Protein AF-A0A3S4INT2-F1 (afdb_monomer_lite)

pLDDT: mean 78.31, std 18.32, range [38.12, 96.5]

Secondary structure (DSSP, 8-state):
--SS--EEEEEEEEEEEESSTTSTTTTT--SPPEEEEEE-----TTSEEEEEETTEEEEEEEEETTEEEEEE-S-SSTTTB-HHHHT-TTTT--BTTTEEEEEEEEEETTEEEEEEEEEE--

InterPro domains:
  IPR010768 Putative glutamine amidotransferase [PF07090] (1-89)
  IPR029062 Class I glutamine amidotransferase-like [G3DSA:3.40.50.880] (1-101)
  IPR029062 Class I glutamine amidotransferase-like [SSF52317] (1-93)

Structure (mmCIF, N/CA/C/O backbone):
data_AF-A0A3S4INT2-F1
#
_entry.id   AF-A0A3S4INT2-F1
#
loop_
_atom_site.group_PDB
_atom_site.id
_atom_site.type_symbol
_atom_site.label_atom_id
_atom_site.label_alt_id
_atom_site.label_comp_id
_atom_site.label_asym_id
_atom_site.label_entity_id
_atom_site.label_seq_id
_atom_site.pdbx_PDB_ins_code
_atom_site.Cartn_x
_atom_site.Cartn_y
_atom_site.Cartn_z
_atom_site.occupancy
_atom_site.B_iso_or_equiv
_atom_site.auth_seq_id
_atom_site.auth_comp_id
_atom_site.auth_asym_id
_atom_site.auth_atom_id
_atom_site.pdbx_PDB_model_num
ATOM 1 N N . MET A 1 1 ? -3.412 -14.028 13.016 1.00 55.16 1 MET A N 1
ATOM 2 C CA . MET A 1 1 ? -2.104 -14.000 12.327 1.00 55.16 1 MET A CA 1
ATOM 3 C C . MET A 1 1 ? -2.095 -15.198 11.400 1.00 55.16 1 MET A C 1
ATOM 5 O O . MET A 1 1 ? -2.716 -16.185 11.774 1.00 55.16 1 MET A O 1
ATOM 9 N N . LEU A 1 2 ? -1.511 -15.094 10.206 1.00 71.56 2 LEU A N 1
ATOM 10 C CA . LEU A 1 2 ? -1.383 -16.258 9.327 1.00 71.56 2 LEU A CA 1
ATOM 11 C C . LEU A 1 2 ? -0.437 -17.277 9.972 1.00 71.56 2 LEU A C 1
ATOM 13 O O . LEU A 1 2 ? 0.511 -16.888 10.657 1.00 71.56 2 LEU A O 1
ATOM 17 N N . ASP A 1 3 ? -0.713 -18.561 9.772 1.00 81.06 3 ASP A N 1
ATOM 18 C CA . ASP A 1 3 ? 0.177 -19.622 10.231 1.00 81.06 3 ASP A CA 1
ATOM 19 C C . ASP A 1 3 ? 1.370 -19.729 9.268 1.00 81.06 3 ASP A C 1
ATOM 21 O O . ASP A 1 3 ? 1.193 -20.029 8.088 1.00 81.06 3 ASP A O 1
ATOM 25 N N . GLY A 1 4 ? 2.590 -19.506 9.769 1.00 81.81 4 GLY A N 1
ATOM 26 C CA . GLY A 1 4 ? 3.832 -19.709 9.013 1.00 81.81 4 GLY A CA 1
ATOM 27 C C . GLY A 1 4 ? 4.569 -18.430 8.601 1.00 81.81 4 GLY A C 1
ATOM 28 O O . GLY A 1 4 ? 4.466 -17.394 9.252 1.00 81.81 4 GLY A O 1
ATOM 29 N N . ASP A 1 5 ? 5.394 -18.554 7.558 1.00 88.12 5 ASP A N 1
ATOM 30 C CA . ASP A 1 5 ? 6.156 -17.451 6.961 1.00 88.12 5 ASP A CA 1
ATOM 31 C C . ASP A 1 5 ? 5.242 -16.651 6.027 1.00 88.12 5 ASP A C 1
ATOM 33 O O . ASP A 1 5 ? 4.750 -17.178 5.033 1.00 88.12 5 ASP A O 1
ATOM 37 N N . ASP A 1 6 ? 5.003 -15.389 6.365 1.00 88.94 6 ASP A N 1
ATOM 38 C CA . ASP A 1 6 ? 4.077 -14.500 5.665 1.00 88.94 6 ASP A CA 1
ATOM 39 C C . ASP A 1 6 ? 4.729 -13.754 4.489 1.00 88.94 6 ASP A C 1
ATOM 41 O O . ASP A 1 6 ? 4.095 -12.916 3.853 1.00 88.94 6 ASP A O 1
ATOM 45 N N . ARG A 1 7 ? 6.003 -14.016 4.184 1.00 92.56 7 ARG A N 1
ATOM 46 C CA . ARG A 1 7 ? 6.716 -13.333 3.100 1.00 92.56 7 ARG A CA 1
ATOM 47 C C . ARG A 1 7 ? 6.287 -13.858 1.736 1.00 92.56 7 ARG A C 1
ATOM 49 O O . ARG A 1 7 ? 6.444 -15.038 1.427 1.00 92.56 7 ARG A O 1
ATOM 56 N N . VAL A 1 8 ? 5.861 -12.943 0.874 1.00 92.88 8 VAL A N 1
ATOM 57 C CA . VAL A 1 8 ? 5.565 -13.208 -0.533 1.00 92.88 8 VAL A CA 1
ATOM 58 C C . VAL A 1 8 ? 6.636 -12.534 -1.382 1.00 92.88 8 VAL A C 1
ATOM 60 O O . VAL A 1 8 ? 6.665 -11.313 -1.501 1.00 92.88 8 VAL A O 1
ATOM 63 N N . GLU A 1 9 ? 7.530 -13.330 -1.968 1.00 94.25 9 GLU A N 1
ATOM 64 C CA . GLU A 1 9 ? 8.558 -12.861 -2.907 1.00 94.25 9 GLU A CA 1
ATOM 65 C C . GLU A 1 9 ? 8.000 -12.880 -4.337 1.00 94.25 9 GLU A C 1
ATOM 67 O O . GLU A 1 9 ? 7.462 -13.890 -4.794 1.00 94.25 9 GLU A O 1
ATOM 72 N N . LYS A 1 10 ? 8.134 -11.759 -5.047 1.00 95.50 10 LYS A N 1
ATOM 73 C CA . LYS A 1 10 ? 7.630 -11.543 -6.411 1.00 95.50 10 LYS A CA 1
ATOM 74 C C . LYS A 1 10 ? 8.715 -10.915 -7.282 1.00 95.50 10 LYS A C 1
ATOM 76 O O . LYS A 1 10 ? 8.601 -9.747 -7.652 1.00 95.50 10 LYS A O 1
ATOM 81 N N . PRO A 1 11 ? 9.799 -11.648 -7.594 1.00 92.19 11 PRO A N 1
ATOM 82 C CA . PRO A 1 11 ? 10.898 -11.127 -8.409 1.00 92.19 11 PRO A CA 1
ATOM 83 C C . PRO A 1 11 ? 10.452 -10.668 -9.807 1.00 92.19 11 PRO A C 1
ATOM 85 O O . PRO A 1 11 ? 11.102 -9.806 -10.392 1.00 92.19 11 PRO A O 1
ATOM 88 N N . GLU A 1 12 ? 9.346 -11.207 -10.327 1.00 92.75 12 GLU A N 1
ATOM 89 C CA . GLU A 1 12 ? 8.703 -10.766 -11.568 1.00 92.75 12 GLU A CA 1
ATOM 90 C C . GLU A 1 12 ? 8.090 -9.357 -11.482 1.00 92.75 12 GLU A C 1
ATOM 92 O O . GLU A 1 12 ? 7.858 -8.726 -12.511 1.00 92.75 12 GLU A O 1
ATOM 97 N N . GLY A 1 13 ? 7.880 -8.849 -10.266 1.00 93.06 13 GLY A N 1
ATOM 98 C CA . GLY A 1 13 ? 7.248 -7.569 -9.998 1.00 93.06 13 GLY A CA 1
ATOM 99 C C . GLY A 1 13 ? 5.721 -7.635 -10.021 1.00 93.06 13 GLY A C 1
ATOM 100 O O . GLY A 1 13 ? 5.109 -8.234 -10.901 1.00 93.06 13 GLY A O 1
ATOM 101 N N . ILE A 1 14 ? 5.097 -6.977 -9.047 1.00 95.38 14 ILE A N 1
ATOM 102 C CA . ILE A 1 14 ? 3.642 -6.804 -8.946 1.00 95.38 14 ILE A CA 1
ATOM 103 C C . ILE A 1 14 ? 3.308 -5.342 -8.656 1.00 95.38 14 ILE A C 1
ATOM 105 O O . ILE A 1 14 ? 4.003 -4.680 -7.884 1.00 95.38 14 ILE A O 1
ATOM 109 N N . CYS A 1 15 ? 2.258 -4.826 -9.291 1.00 93.75 15 CYS A N 1
ATOM 110 C CA . CYS A 1 15 ? 1.810 -3.449 -9.102 1.00 93.75 15 CYS A CA 1
ATOM 111 C C . CYS A 1 15 ? 0.854 -3.343 -7.914 1.00 93.75 15 CYS A C 1
ATOM 113 O O . CYS A 1 15 ? 0.042 -4.238 -7.678 1.00 93.75 15 CYS A O 1
ATOM 115 N N . ALA A 1 16 ? 0.935 -2.223 -7.199 1.00 92.94 16 ALA A N 1
ATOM 116 C CA . ALA A 1 16 ? -0.115 -1.831 -6.269 1.00 92.94 16 ALA A CA 1
ATOM 117 C C . ALA A 1 16 ? -1.353 -1.322 -7.018 1.00 92.94 16 ALA A C 1
ATOM 119 O O . ALA A 1 16 ? -1.244 -0.712 -8.082 1.00 92.94 16 ALA A O 1
ATOM 120 N N . GLU A 1 17 ? -2.517 -1.517 -6.415 1.00 93.56 17 GLU A N 1
ATOM 121 C CA . GLU A 1 17 ? -3.804 -1.063 -6.929 1.00 93.56 17 GLU A CA 1
ATOM 122 C C . GLU A 1 17 ? -4.553 -0.303 -5.835 1.00 93.56 17 GLU A C 1
ATOM 124 O O . GLU A 1 17 ? -4.465 -0.643 -4.655 1.00 93.56 17 GLU A O 1
ATOM 129 N N . ALA A 1 18 ? -5.277 0.750 -6.212 1.00 94.31 18 ALA A N 1
ATOM 130 C CA . ALA A 1 18 ? -6.113 1.492 -5.279 1.00 94.31 18 ALA A CA 1
ATOM 131 C C . ALA A 1 18 ? -7.536 0.952 -5.288 1.00 94.31 18 ALA A C 1
ATOM 133 O O . ALA A 1 18 ? -8.211 1.003 -6.314 1.00 94.31 18 ALA A O 1
ATOM 134 N N . VAL A 1 19 ? -7.993 0.498 -4.124 1.00 94.88 19 VAL A N 1
ATOM 135 C CA . VAL A 1 19 ? -9.388 0.090 -3.910 1.00 94.88 19 VAL A CA 1
ATOM 136 C C . VAL A 1 19 ? -10.254 1.250 -3.419 1.00 94.88 19 VAL A C 1
ATOM 138 O O . VAL A 1 19 ? -11.448 1.264 -3.696 1.00 94.88 19 VAL A O 1
ATOM 141 N N . SER A 1 20 ? -9.632 2.252 -2.786 1.00 91.88 20 SER A N 1
ATOM 142 C CA . SER A 1 20 ? -10.284 3.485 -2.317 1.00 91.88 20 SER A CA 1
ATOM 143 C C . SER A 1 20 ? -9.492 4.712 -2.796 1.00 91.88 20 SER A C 1
ATOM 145 O O . SER A 1 20 ? -8.832 5.380 -1.990 1.00 91.88 20 SER A O 1
ATOM 147 N N . PRO A 1 21 ? -9.460 4.995 -4.115 1.00 90.31 21 PRO A N 1
ATOM 148 C CA . PRO A 1 21 ? -8.639 6.063 -4.697 1.00 90.31 21 PRO A CA 1
ATOM 149 C C . PRO A 1 21 ? -9.003 7.467 -4.195 1.00 90.31 21 PRO A C 1
ATOM 151 O O . PRO A 1 21 ? -8.173 8.368 -4.245 1.00 90.31 21 PRO A O 1
ATOM 154 N N . GLU A 1 22 ? -10.214 7.669 -3.684 1.00 89.38 22 GLU A N 1
ATOM 155 C CA . GLU A 1 22 ? -10.681 8.906 -3.059 1.00 89.38 22 GLU A CA 1
ATOM 156 C C . GLU A 1 22 ? -10.180 9.106 -1.621 1.00 89.38 22 GLU A C 1
ATOM 158 O O . GLU A 1 22 ? -10.311 10.208 -1.078 1.00 89.38 22 GLU A O 1
ATOM 163 N N . HIS A 1 23 ? -9.583 8.080 -0.999 1.00 87.88 23 HIS A N 1
ATOM 164 C CA . HIS A 1 23 ? -9.084 8.181 0.368 1.00 87.88 23 HIS A CA 1
ATOM 165 C C . HIS A 1 23 ? -8.039 9.308 0.466 1.00 87.88 23 HIS A C 1
ATOM 167 O O . HIS A 1 23 ? -7.119 9.358 -0.359 1.00 87.88 23 HIS A O 1
ATOM 173 N N . PRO A 1 24 ? -8.102 10.193 1.485 1.00 85.31 24 PRO A N 1
ATOM 174 C CA . PRO A 1 24 ? -7.267 11.393 1.545 1.00 85.31 24 PRO A CA 1
ATOM 175 C C . PRO A 1 24 ? -5.769 11.134 1.364 1.00 85.31 24 PRO A C 1
ATOM 177 O O . PRO A 1 24 ? -5.086 11.980 0.800 1.00 85.31 24 PRO A O 1
ATOM 180 N N . VAL A 1 25 ? -5.276 9.964 1.801 1.00 83.62 25 VAL A N 1
ATOM 181 C CA . VAL A 1 25 ? -3.861 9.557 1.704 1.00 83.62 25 VAL A CA 1
ATOM 182 C C . VAL A 1 25 ? -3.402 9.164 0.290 1.00 83.62 25 VAL A C 1
ATOM 184 O O . VAL A 1 25 ? -2.218 9.271 -0.017 1.00 83.62 25 VAL A O 1
ATOM 187 N N . VAL A 1 26 ? -4.299 8.709 -0.580 1.00 86.19 26 VAL A N 1
ATOM 188 C CA . VAL A 1 26 ? -3.925 8.264 -1.938 1.00 86.19 26 VAL A CA 1
ATOM 189 C C . VAL A 1 26 ? -4.631 9.054 -3.033 1.00 86.19 26 VAL A C 1
ATOM 191 O O . VAL A 1 26 ? -4.386 8.828 -4.215 1.00 86.19 26 VAL A O 1
ATOM 194 N N . ASN A 1 27 ? -5.458 10.032 -2.659 1.00 87.75 27 ASN A N 1
ATOM 195 C CA . ASN A 1 27 ? -6.183 10.852 -3.612 1.00 87.75 27 ASN A CA 1
ATOM 196 C C . ASN A 1 27 ? -5.238 11.578 -4.584 1.00 87.75 27 ASN A C 1
ATOM 198 O O . ASN A 1 27 ? -4.322 12.318 -4.200 1.00 87.75 27 ASN A O 1
ATOM 202 N N . GLY A 1 28 ? -5.471 11.343 -5.874 1.00 87.38 28 GLY A N 1
ATOM 203 C CA . GLY A 1 28 ? -4.665 11.863 -6.971 1.00 87.38 28 GLY A CA 1
ATOM 204 C C . GLY A 1 28 ? -3.305 11.184 -7.139 1.00 87.38 28 GLY A C 1
ATOM 205 O O . GLY A 1 28 ? -2.459 11.742 -7.833 1.00 87.38 28 GLY A O 1
ATOM 206 N N . PHE A 1 29 ? -3.061 10.037 -6.497 1.00 89.12 29 PHE A N 1
ATOM 207 C CA . PHE A 1 29 ? -1.930 9.181 -6.847 1.00 89.12 29 PHE A CA 1
ATOM 208 C C . PHE A 1 29 ? -2.202 8.500 -8.189 1.00 89.12 29 PHE A C 1
ATOM 210 O O . PHE A 1 29 ? -3.311 8.037 -8.459 1.00 89.1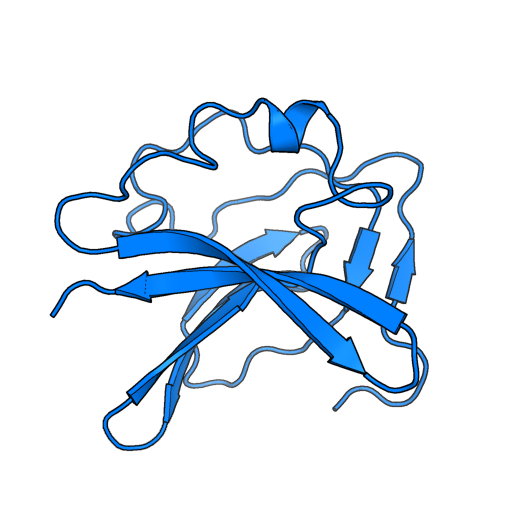2 29 PHE A O 1
ATOM 217 N N . SER A 1 30 ? -1.169 8.434 -9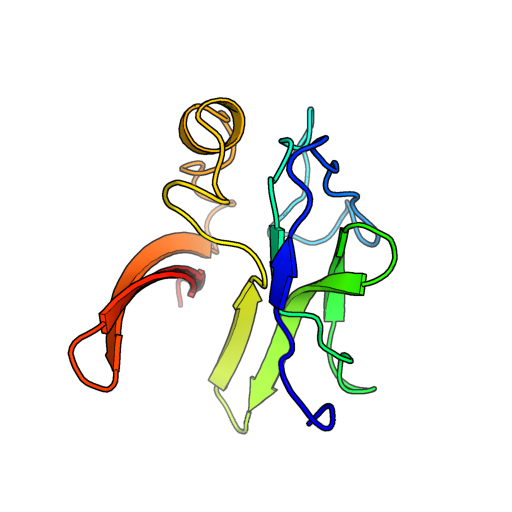.020 1.00 88.69 30 SER A N 1
ATOM 218 C CA . SER A 1 30 ? -1.168 7.730 -10.300 1.00 88.69 30 SER A CA 1
ATOM 219 C C . SER A 1 30 ? 0.112 6.915 -10.442 1.00 88.69 30 SER A C 1
ATOM 221 O O . SER A 1 30 ? 1.059 7.091 -9.670 1.00 88.69 30 SER A O 1
ATOM 223 N N . ASP A 1 31 ? 0.146 6.037 -11.445 1.00 89.75 31 ASP A N 1
ATOM 224 C CA . ASP A 1 31 ? 1.350 5.290 -11.825 1.00 89.75 31 ASP A CA 1
ATOM 225 C C . ASP A 1 31 ? 1.926 4.491 -10.653 1.00 89.75 31 ASP A C 1
ATOM 227 O O . ASP A 1 31 ? 3.098 4.629 -10.296 1.00 89.75 31 ASP A O 1
ATOM 231 N N . TYR A 1 32 ? 1.059 3.701 -10.013 1.00 89.75 32 TYR A N 1
ATOM 232 C CA . TYR A 1 32 ? 1.422 2.907 -8.848 1.00 89.75 32 TYR A CA 1
ATOM 233 C C . TYR A 1 32 ? 2.660 2.043 -9.133 1.00 89.75 32 TYR A C 1
ATOM 235 O O . TYR A 1 32 ? 2.757 1.409 -10.188 1.00 89.75 32 TYR A O 1
ATOM 243 N N . PRO A 1 33 ? 3.632 2.035 -8.209 1.00 87.62 33 PRO A N 1
ATOM 244 C CA . PRO A 1 33 ? 4.926 1.424 -8.443 1.00 87.62 33 PRO A CA 1
ATOM 245 C C . PRO A 1 33 ? 4.848 -0.102 -8.380 1.00 87.62 33 PRO A C 1
ATOM 247 O O . PRO A 1 33 ? 3.962 -0.685 -7.750 1.00 87.62 33 PRO A O 1
ATOM 250 N N . VAL A 1 34 ? 5.837 -0.737 -9.003 1.00 92.19 34 VAL A N 1
ATOM 251 C CA . VAL A 1 34 ? 6.072 -2.175 -8.895 1.00 92.19 34 VAL A CA 1
ATOM 252 C C . VAL A 1 34 ? 6.812 -2.482 -7.593 1.00 92.19 34 VAL A C 1
ATOM 254 O O . VAL A 1 34 ? 7.766 -1.787 -7.232 1.00 92.19 34 VAL A O 1
ATOM 257 N N . PHE A 1 35 ? 6.421 -3.562 -6.925 1.00 93.50 35 PHE A N 1
ATOM 258 C CA . PHE A 1 35 ? 7.099 -4.127 -5.761 1.00 93.50 35 PHE A CA 1
ATOM 259 C C . PHE A 1 35 ? 7.578 -5.546 -6.052 1.00 93.50 35 PHE A C 1
ATOM 261 O O . PHE A 1 35 ? 6.952 -6.264 -6.833 1.00 93.50 35 PHE A O 1
ATOM 268 N N . LEU A 1 36 ? 8.673 -5.954 -5.403 1.00 95.69 36 LEU A N 1
ATOM 269 C CA . LEU A 1 36 ? 9.235 -7.307 -5.545 1.00 95.69 36 LEU A CA 1
ATOM 270 C C . LEU A 1 36 ? 8.854 -8.255 -4.403 1.00 95.69 36 LEU A C 1
ATOM 272 O O . LEU A 1 36 ? 9.381 -9.361 -4.310 1.00 95.69 36 LEU A O 1
ATOM 276 N N . GLY A 1 37 ? 7.958 -7.822 -3.523 1.00 93.75 37 GLY A N 1
ATOM 277 C CA . GLY A 1 37 ? 7.426 -8.641 -2.447 1.00 93.75 37 GLY A CA 1
ATOM 278 C C . GLY A 1 37 ? 6.714 -7.829 -1.375 1.00 93.75 37 GLY A C 1
ATOM 279 O O . GLY A 1 37 ? 6.723 -6.595 -1.397 1.00 93.75 37 GLY A O 1
ATOM 280 N N . TYR A 1 38 ? 6.049 -8.530 -0.467 1.00 93.94 38 TYR A N 1
ATOM 281 C CA . TYR A 1 38 ? 5.286 -7.967 0.646 1.00 93.94 38 TYR A CA 1
ATOM 282 C C . TYR A 1 38 ? 5.061 -9.038 1.723 1.00 93.94 38 TYR A C 1
ATOM 284 O O . TYR A 1 38 ? 5.278 -10.227 1.491 1.00 93.94 38 TYR A O 1
ATOM 292 N N . ASN A 1 39 ? 4.627 -8.621 2.909 1.00 93.38 39 ASN A N 1
ATOM 293 C CA . ASN A 1 39 ? 4.112 -9.518 3.937 1.00 93.38 39 ASN A CA 1
ATOM 294 C C . ASN A 1 39 ? 2.605 -9.725 3.727 1.00 93.38 39 ASN A C 1
ATOM 296 O O . ASN A 1 39 ? 1.836 -8.764 3.753 1.00 93.38 39 ASN A O 1
ATOM 300 N N . GLN A 1 40 ? 2.172 -10.966 3.521 1.00 91.62 40 GLN A N 1
ATOM 301 C CA . GLN A 1 40 ? 0.760 -11.303 3.415 1.00 91.62 40 GLN A CA 1
ATOM 302 C C . GLN A 1 40 ? 0.066 -11.080 4.760 1.00 91.62 40 GLN A C 1
ATOM 304 O O . GLN A 1 40 ? 0.538 -11.504 5.814 1.00 91.62 40 GLN A O 1
ATOM 309 N N . ALA A 1 41 ? -1.089 -10.429 4.726 1.00 89.50 41 ALA A N 1
ATOM 310 C CA . ALA A 1 41 ? -1.896 -10.185 5.907 1.00 89.50 41 ALA A CA 1
ATOM 311 C C . ALA A 1 41 ? -3.380 -10.236 5.552 1.00 89.50 41 ALA A C 1
ATOM 313 O O . ALA A 1 41 ? -3.766 -10.052 4.403 1.00 89.50 41 ALA A O 1
ATOM 314 N N . VAL A 1 42 ? -4.215 -10.442 6.566 1.00 91.50 42 VAL A N 1
ATOM 315 C CA . VAL A 1 42 ? -5.667 -10.290 6.455 1.00 91.50 42 VAL A CA 1
ATOM 316 C C . VAL A 1 42 ? -6.039 -9.030 7.222 1.00 91.50 42 VAL A C 1
ATOM 318 O O . VAL A 1 42 ? -5.669 -8.887 8.392 1.00 91.50 42 VAL A O 1
ATOM 321 N N . ALA A 1 43 ? -6.713 -8.098 6.551 1.00 90.81 43 ALA A N 1
ATOM 322 C CA . ALA A 1 43 ? -7.226 -6.900 7.200 1.00 90.81 43 ALA A CA 1
ATOM 323 C C . ALA A 1 43 ? -8.301 -7.281 8.228 1.00 90.81 43 ALA A C 1
ATOM 325 O O . ALA A 1 43 ? -8.994 -8.285 8.074 1.00 90.81 43 ALA A O 1
ATOM 326 N N . ARG A 1 44 ? -8.422 -6.492 9.296 1.00 88.31 44 ARG A N 1
ATOM 327 C CA . ARG A 1 44 ? -9.556 -6.632 10.215 1.00 88.31 44 ARG A CA 1
ATOM 328 C C . ARG A 1 44 ? -10.822 -6.114 9.536 1.00 88.31 44 ARG A C 1
ATOM 330 O O . ARG A 1 44 ? -10.730 -5.231 8.689 1.00 88.31 44 ARG A O 1
ATOM 337 N N . ASP A 1 45 ? -11.980 -6.613 9.957 1.00 90.00 45 ASP A N 1
ATOM 338 C CA . ASP A 1 45 ? -13.277 -6.194 9.406 1.00 90.00 45 ASP A CA 1
ATOM 339 C C . ASP A 1 45 ? -13.568 -4.697 9.631 1.00 90.00 45 ASP A C 1
ATOM 341 O O . ASP A 1 45 ? -14.337 -4.098 8.887 1.00 90.00 45 ASP A O 1
ATOM 345 N N . ASP A 1 46 ? -12.954 -4.095 10.655 1.00 88.44 46 ASP A N 1
ATOM 346 C CA . ASP A 1 46 ? -13.073 -2.681 11.026 1.00 88.44 46 ASP A CA 1
ATOM 347 C C . ASP A 1 46 ? -11.939 -1.799 10.475 1.00 88.44 46 ASP A C 1
ATOM 349 O O . ASP A 1 46 ? -11.814 -0.639 10.866 1.00 88.44 46 ASP A O 1
ATOM 353 N N . ALA A 1 47 ? -11.089 -2.345 9.602 1.00 90.38 47 ALA A N 1
ATOM 354 C CA . ALA A 1 47 ? -9.962 -1.633 9.021 1.00 90.38 47 ALA A CA 1
ATOM 355 C C . ALA A 1 47 ? -10.246 -1.187 7.579 1.00 90.38 47 ALA A C 1
ATOM 357 O O . ALA A 1 47 ? -10.803 -1.928 6.770 1.00 90.38 47 ALA A O 1
ATOM 358 N N . ASP A 1 48 ? -9.763 0.001 7.229 1.00 92.31 48 ASP A N 1
ATOM 359 C CA . ASP A 1 48 ? -9.899 0.579 5.897 1.00 92.31 48 ASP A CA 1
ATOM 360 C C . ASP A 1 48 ? -8.719 0.151 5.017 1.00 92.31 48 ASP A C 1
ATOM 362 O O . ASP A 1 48 ? -7.609 0.690 5.111 1.00 92.31 48 ASP A O 1
ATOM 366 N N . VAL A 1 49 ? -8.941 -0.824 4.135 1.00 94.38 49 VAL A N 1
ATOM 367 C CA . VAL A 1 49 ? -7.974 -1.176 3.086 1.00 94.38 49 VAL A CA 1
ATOM 368 C C . VAL A 1 49 ? -8.058 -0.130 1.979 1.00 94.38 49 VAL A C 1
ATOM 370 O O . VAL A 1 49 ? -9.113 0.076 1.390 1.00 94.38 49 VAL A O 1
ATOM 373 N N . VAL A 1 50 ? -6.942 0.536 1.692 1.00 94.81 50 VAL A N 1
ATOM 374 C CA . VAL A 1 50 ? -6.872 1.630 0.710 1.00 94.81 50 VAL A CA 1
ATOM 375 C C . VAL A 1 50 ? -6.096 1.224 -0.537 1.00 94.81 50 VAL A C 1
ATOM 377 O O . VAL A 1 50 ? -6.489 1.589 -1.646 1.00 94.81 50 VAL A O 1
ATOM 380 N N . LEU A 1 51 ? -5.024 0.444 -0.366 1.00 94.38 51 LEU A N 1
ATOM 381 C CA . LEU A 1 51 ? -4.286 -0.169 -1.470 1.00 94.38 51 LEU A CA 1
ATOM 382 C C . LEU A 1 51 ? -4.254 -1.685 -1.307 1.00 94.38 51 LEU A C 1
ATOM 384 O O . LEU A 1 51 ? -4.080 -2.181 -0.191 1.00 94.38 51 LEU A O 1
ATOM 388 N N . THR A 1 52 ? -4.318 -2.394 -2.425 1.00 96.50 52 THR A N 1
ATOM 389 C CA . THR A 1 52 ? -4.093 -3.836 -2.530 1.00 96.50 52 THR A CA 1
ATOM 390 C C . THR A 1 52 ? -2.879 -4.133 -3.400 1.00 96.50 52 THR A C 1
ATOM 392 O O . THR A 1 52 ? -2.413 -3.299 -4.177 1.00 96.50 52 THR A O 1
ATOM 395 N N . ILE A 1 53 ? -2.338 -5.337 -3.252 1.00 96.19 53 ILE A N 1
ATOM 396 C CA . ILE A 1 53 ? -1.280 -5.871 -4.097 1.00 96.19 53 ILE A CA 1
ATOM 397 C C . ILE A 1 53 ? -1.4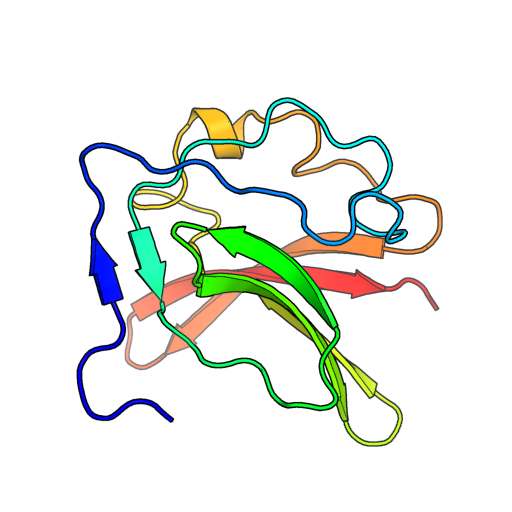96 -7.372 -4.247 1.00 96.19 53 ILE A C 1
ATOM 399 O O . ILE A 1 53 ? -1.638 -8.077 -3.254 1.00 96.19 53 ILE A O 1
ATOM 403 N N . ASN A 1 54 ? -1.586 -7.873 -5.482 1.00 95.75 54 ASN A N 1
ATOM 404 C CA . ASN A 1 54 ? -1.872 -9.294 -5.730 1.00 95.75 54 ASN A CA 1
ATOM 405 C C . ASN A 1 54 ? -3.121 -9.808 -4.957 1.00 95.75 54 ASN A C 1
ATOM 407 O O . ASN A 1 54 ? -3.136 -10.929 -4.458 1.00 95.75 54 ASN A O 1
ATOM 411 N N . ASN A 1 55 ? -4.163 -8.971 -4.857 1.00 94.50 55 ASN A N 1
ATOM 412 C CA . ASN A 1 55 ? -5.399 -9.176 -4.076 1.00 94.50 55 ASN A CA 1
ATOM 413 C C . ASN A 1 55 ? -5.251 -9.222 -2.542 1.00 94.50 55 ASN A C 1
ATOM 415 O O . ASN A 1 55 ? -6.255 -9.366 -1.849 1.00 94.50 55 ASN A O 1
ATOM 419 N N . ASP A 1 56 ? -4.047 -9.046 -2.006 1.00 95.38 56 ASP A N 1
ATOM 420 C CA . ASP A 1 56 ? -3.805 -8.897 -0.572 1.00 95.38 56 ASP A CA 1
ATOM 421 C C . ASP A 1 56 ? -3.776 -7.408 -0.173 1.00 95.38 56 ASP A C 1
ATOM 423 O O . ASP A 1 56 ? -3.490 -6.542 -1.007 1.00 95.38 56 ASP A O 1
ATOM 427 N N . PRO A 1 57 ? -4.054 -7.060 1.095 1.00 94.38 57 PRO A N 1
ATOM 428 C CA . PRO A 1 57 ? -3.940 -5.685 1.566 1.00 94.38 57 PRO A CA 1
ATOM 429 C C . PRO A 1 57 ? -2.488 -5.195 1.505 1.00 94.38 57 PRO A C 1
ATOM 431 O O . PRO A 1 57 ? -1.582 -5.829 2.041 1.00 94.38 57 PRO A O 1
ATOM 434 N N . LEU A 1 58 ? -2.273 -4.021 0.911 1.00 93.62 58 LEU A N 1
ATOM 435 C CA . LEU A 1 58 ? -0.971 -3.353 0.867 1.00 93.62 58 LEU A CA 1
ATOM 436 C C . LEU A 1 58 ? -0.905 -2.155 1.807 1.00 93.62 58 LEU A C 1
ATOM 438 O O . LEU A 1 58 ? 0.099 -1.995 2.493 1.00 93.62 58 LEU A O 1
ATOM 442 N N . LEU A 1 59 ? -1.936 -1.308 1.824 1.00 92.69 59 LEU A N 1
ATOM 443 C CA . LEU A 1 59 ? -2.027 -0.157 2.719 1.00 92.69 59 LEU A CA 1
ATOM 444 C C . LEU A 1 59 ? -3.364 -0.192 3.445 1.00 92.69 59 LEU A C 1
ATOM 446 O O . LEU A 1 59 ? -4.412 -0.096 2.808 1.00 92.69 59 LEU A O 1
ATOM 450 N N . VAL A 1 60 ? -3.304 -0.309 4.766 1.00 91.25 60 VAL A N 1
ATOM 451 C CA . VAL A 1 60 ? -4.472 -0.453 5.637 1.00 91.25 60 VAL A CA 1
ATOM 452 C C . VAL A 1 60 ? -4.427 0.605 6.726 1.00 91.25 60 VAL A C 1
ATOM 454 O O . VAL A 1 60 ? -3.373 0.817 7.328 1.00 91.25 60 VAL A O 1
ATOM 457 N N . PHE A 1 61 ? -5.563 1.233 6.999 1.00 90.12 61 PHE A N 1
ATOM 458 C CA . PHE A 1 61 ? -5.764 2.125 8.133 1.00 90.12 61 PHE A CA 1
ATOM 459 C C . PHE A 1 61 ? -6.705 1.489 9.142 1.00 90.12 61 PHE A C 1
ATOM 461 O O . PHE A 1 61 ? -7.550 0.671 8.804 1.00 90.12 61 PHE A O 1
ATOM 468 N N . GLY A 1 62 ? -6.550 1.863 10.399 1.00 87.94 62 GLY A N 1
ATOM 469 C CA . GLY A 1 62 ? -7.461 1.441 11.449 1.00 87.94 62 GLY A CA 1
ATOM 470 C C . GLY A 1 62 ? -7.291 2.305 12.678 1.00 87.94 62 GLY A C 1
ATOM 471 O O . GLY A 1 62 ? -6.416 3.176 12.732 1.00 87.94 62 GLY A O 1
ATOM 472 N N . GLU A 1 63 ? -8.075 2.024 13.702 1.00 85.88 63 GLU A N 1
ATOM 473 C CA . GLU A 1 63 ? -8.032 2.755 14.961 1.00 85.88 63 GLU A CA 1
ATOM 474 C C . GLU A 1 63 ? -7.702 1.816 16.119 1.00 85.88 63 GLU A C 1
ATOM 476 O O . GLU A 1 63 ? -8.034 0.629 16.127 1.00 85.88 63 GLU A O 1
ATOM 481 N N . TYR A 1 64 ? -7.004 2.346 17.118 1.00 85.50 64 TYR A N 1
ATOM 482 C CA . TYR A 1 64 ? -6.792 1.652 18.377 1.00 85.50 64 TYR A CA 1
ATOM 483 C C . TYR A 1 64 ? -6.949 2.637 19.528 1.00 85.50 64 TYR A C 1
ATOM 485 O O . TYR A 1 64 ? -6.104 3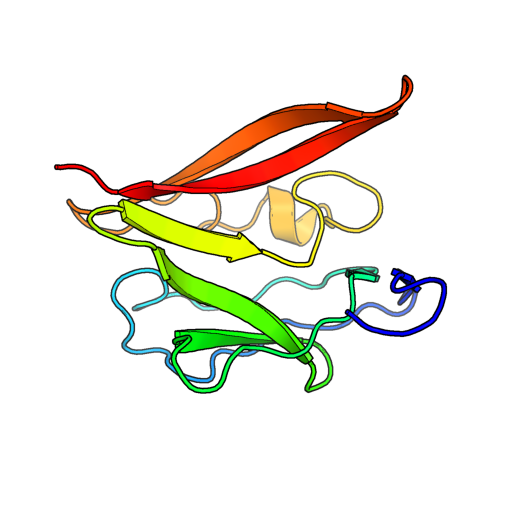.509 19.745 1.00 85.50 64 TYR A O 1
ATOM 493 N N . GLN A 1 65 ? -8.042 2.482 20.279 1.00 90.56 65 GLN A N 1
ATOM 494 C CA . GLN A 1 65 ? -8.472 3.443 21.296 1.00 90.56 65 GLN A CA 1
ATOM 495 C C . GLN A 1 65 ? -8.634 4.845 20.683 1.00 90.56 65 GLN A C 1
ATOM 497 O O . GLN A 1 65 ? -9.454 5.024 19.797 1.00 90.56 65 GLN A O 1
ATOM 502 N N . GLN A 1 66 ? -7.866 5.835 21.141 1.00 87.25 66 GLN A N 1
ATOM 503 C CA . GLN A 1 66 ? -7.890 7.203 20.606 1.00 87.25 66 GLN A CA 1
ATOM 504 C C . GLN A 1 66 ? -6.841 7.422 19.498 1.00 87.25 66 GLN A C 1
ATOM 506 O O . GLN A 1 66 ? -6.712 8.527 18.978 1.00 87.25 66 GLN A O 1
ATOM 511 N N . GLY A 1 67 ? -6.048 6.397 19.172 1.00 82.12 67 GLY A N 1
ATOM 512 C CA . GLY A 1 67 ? -4.967 6.477 18.197 1.00 82.12 67 GLY A CA 1
ATOM 513 C C . GLY A 1 67 ? -5.389 6.014 16.806 1.00 82.12 67 GLY A C 1
ATOM 514 O O . GLY A 1 67 ? -6.137 5.050 16.660 1.00 82.12 67 GLY A O 1
ATOM 515 N N . LYS A 1 68 ? -4.829 6.656 15.778 1.00 84.56 68 LYS A N 1
ATOM 516 C CA . LYS A 1 68 ? -4.904 6.191 14.387 1.00 84.56 68 LYS A CA 1
ATOM 517 C C . LYS A 1 68 ? -3.703 5.312 14.066 1.00 84.56 68 LYS A C 1
ATOM 519 O O . LYS A 1 68 ? -2.579 5.612 14.469 1.00 84.56 68 LYS A O 1
ATOM 524 N N . THR A 1 69 ? -3.937 4.245 13.319 1.00 84.38 69 THR A N 1
ATOM 525 C CA . THR A 1 69 ? -2.924 3.268 12.914 1.00 84.38 69 THR A CA 1
ATOM 526 C C . THR A 1 69 ? -2.899 3.126 11.399 1.00 84.38 69 THR A C 1
ATOM 528 O O . THR A 1 69 ? -3.907 3.331 10.724 1.00 84.38 69 THR A O 1
ATOM 531 N N . ALA A 1 70 ? -1.727 2.796 10.866 1.00 88.00 70 ALA A N 1
ATOM 532 C CA . ALA A 1 70 ? -1.548 2.488 9.459 1.00 88.00 70 ALA A CA 1
ATOM 533 C C . ALA A 1 70 ? -0.515 1.370 9.306 1.00 88.00 70 ALA A C 1
ATOM 535 O O . ALA A 1 70 ? 0.513 1.374 9.991 1.00 88.00 70 ALA A O 1
ATOM 536 N N . CYS A 1 71 ? -0.768 0.444 8.389 1.00 86.62 71 CYS A N 1
ATOM 537 C CA . CYS A 1 71 ? 0.139 -0.638 8.037 1.00 86.62 71 CYS A CA 1
ATOM 538 C C . CYS A 1 71 ? 0.375 -0.629 6.530 1.00 86.62 71 CYS A C 1
ATOM 540 O O . CYS A 1 71 ? -0.575 -0.674 5.753 1.00 86.62 71 CYS A O 1
ATOM 542 N N . PHE A 1 72 ? 1.646 -0.590 6.134 1.00 90.00 72 PHE A N 1
ATOM 543 C CA . PHE A 1 72 ? 2.075 -0.793 4.758 1.00 90.00 72 PHE A CA 1
ATOM 544 C C . PHE A 1 72 ? 2.854 -2.104 4.678 1.00 90.00 72 PHE A C 1
ATOM 546 O O . PHE A 1 72 ? 3.811 -2.289 5.430 1.00 90.00 72 PHE A O 1
ATOM 553 N N . MET A 1 73 ? 2.428 -3.009 3.801 1.00 91.88 73 MET A N 1
ATOM 554 C CA . MET A 1 73 ? 2.862 -4.408 3.841 1.00 91.88 73 MET A CA 1
ATOM 555 C C . MET A 1 73 ? 4.106 -4.714 2.998 1.00 91.88 73 MET A C 1
ATOM 557 O O . MET A 1 73 ? 4.663 -5.801 3.116 1.00 91.88 73 MET A O 1
ATOM 561 N N . SER A 1 74 ? 4.571 -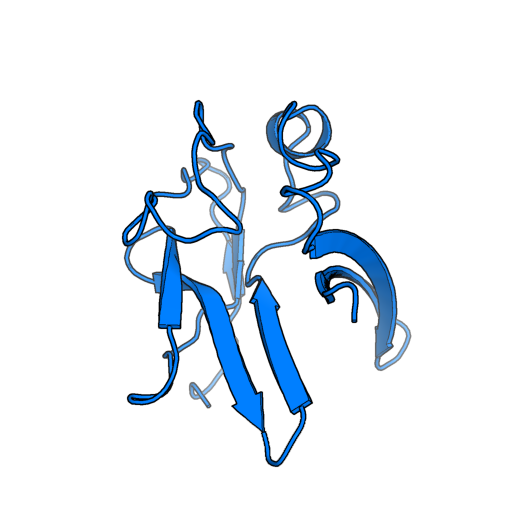3.780 2.163 1.00 90.81 74 SER A N 1
ATOM 562 C CA . SER A 1 74 ? 5.839 -3.917 1.429 1.00 90.81 74 SER A CA 1
ATOM 563 C C . SER A 1 74 ? 6.965 -3.104 2.087 1.00 90.81 74 SER A C 1
ATOM 565 O O . SER A 1 74 ? 6.783 -2.457 3.120 1.00 90.81 74 SER A O 1
ATOM 567 N N . ASP A 1 75 ? 8.160 -3.138 1.506 1.00 85.12 75 ASP A N 1
ATOM 568 C CA . ASP A 1 75 ? 9.328 -2.426 2.023 1.00 85.12 75 ASP A CA 1
ATOM 569 C C . ASP A 1 75 ? 9.438 -1.015 1.413 1.00 85.12 75 ASP A C 1
ATOM 571 O O . ASP A 1 75 ? 9.077 -0.771 0.261 1.00 85.12 75 ASP A O 1
ATOM 575 N N . CYS A 1 76 ? 9.972 -0.065 2.183 1.00 78.19 76 CYS A N 1
ATOM 576 C CA . CYS A 1 76 ? 10.333 1.275 1.693 1.00 78.19 76 CYS A CA 1
ATOM 577 C C . CYS A 1 76 ? 11.796 1.394 1.255 1.00 78.19 76 CYS A C 1
ATOM 579 O O . CYS A 1 76 ? 12.308 2.497 1.017 1.00 78.19 76 CYS A O 1
ATOM 581 N N . SER A 1 77 ? 12.469 0.251 1.172 1.00 74.31 77 SER A N 1
ATOM 582 C CA . SER A 1 77 ? 13.842 0.095 0.740 1.00 74.31 77 SER A CA 1
ATOM 583 C C . SER A 1 77 ? 14.027 -1.197 -0.067 1.00 74.31 77 SER A C 1
ATOM 585 O O . SER A 1 77 ? 13.149 -2.064 -0.067 1.00 74.31 77 SER A O 1
ATOM 587 N N . PRO A 1 78 ? 15.147 -1.334 -0.792 1.00 79.00 78 PRO A N 1
ATOM 588 C CA . PRO A 1 78 ? 15.459 -2.567 -1.499 1.00 79.00 78 PRO A CA 1
ATOM 589 C C . PRO A 1 78 ? 15.573 -3.771 -0.540 1.00 79.00 78 PRO A C 1
ATOM 591 O O . PRO A 1 78 ? 16.006 -3.612 0.597 1.00 79.00 78 PRO A O 1
ATOM 594 N N . HIS A 1 79 ? 15.272 -4.994 -0.986 1.00 83.12 79 HIS A N 1
ATOM 595 C CA . HIS A 1 79 ? 15.005 -5.365 -2.385 1.00 83.12 79 HIS A CA 1
ATOM 596 C C . HIS A 1 79 ? 13.533 -5.291 -2.815 1.00 83.12 79 HIS A C 1
ATOM 598 O O . HIS A 1 79 ? 13.294 -5.168 -4.010 1.00 83.12 79 HIS A O 1
ATOM 604 N N . TRP A 1 80 ? 12.554 -5.293 -1.903 1.00 85.25 80 TRP A N 1
ATOM 605 C CA . TRP A 1 80 ? 11.130 -5.231 -2.282 1.00 85.25 80 TRP A CA 1
ATOM 606 C C . TRP A 1 80 ? 10.683 -3.863 -2.794 1.00 85.25 80 TRP A C 1
ATOM 608 O O . TRP A 1 80 ? 9.935 -3.790 -3.772 1.00 85.25 80 TRP A O 1
ATOM 618 N N . GLY A 1 81 ? 11.171 -2.785 -2.175 1.00 80.62 81 GLY A N 1
ATOM 619 C CA . GLY A 1 81 ? 10.979 -1.429 -2.669 1.00 80.62 81 GLY A CA 1
ATOM 620 C C . GLY A 1 81 ? 11.864 -1.184 -3.888 1.00 80.62 81 GLY A C 1
ATOM 621 O O . GLY A 1 81 ? 13.066 -0.944 -3.753 1.00 80.62 81 GLY A O 1
ATOM 622 N N . THR A 1 82 ? 11.279 -1.249 -5.084 1.00 82.81 82 THR A N 1
ATOM 623 C CA . THR A 1 82 ? 12.004 -1.011 -6.339 1.00 82.81 82 THR A CA 1
ATOM 624 C C . THR A 1 82 ? 12.524 0.427 -6.431 1.00 82.81 82 THR A C 1
ATOM 626 O O . THR A 1 82 ? 12.013 1.350 -5.794 1.00 82.81 82 THR A O 1
ATOM 629 N N . GLN A 1 83 ? 13.513 0.663 -7.297 1.00 84.50 83 GLN A N 1
ATOM 630 C CA . GLN A 1 83 ? 13.968 2.029 -7.600 1.00 84.50 83 GLN A CA 1
ATOM 631 C C . GLN A 1 83 ? 12.846 2.902 -8.185 1.00 84.50 83 GLN A C 1
ATOM 633 O O . GLN A 1 83 ? 12.827 4.112 -7.955 1.00 84.50 83 GLN A O 1
ATOM 638 N N . GLN A 1 84 ? 11.891 2.286 -8.892 1.00 84.00 84 GLN A N 1
ATOM 639 C CA . GLN A 1 84 ? 10.680 2.950 -9.370 1.00 84.00 84 GLN A CA 1
ATOM 640 C C . GLN A 1 84 ? 9.848 3.470 -8.197 1.00 84.00 84 GLN A C 1
ATOM 642 O O . GLN A 1 84 ? 9.465 4.635 -8.212 1.00 84.00 84 GLN A O 1
ATOM 647 N N . PHE A 1 85 ? 9.631 2.655 -7.157 1.00 84.50 85 PHE A N 1
ATOM 648 C CA . PHE A 1 85 ? 8.948 3.107 -5.946 1.00 84.50 85 PHE A CA 1
ATOM 649 C C . PHE A 1 85 ? 9.706 4.236 -5.250 1.00 84.50 85 PHE A C 1
ATOM 651 O O . PHE A 1 85 ? 9.128 5.266 -4.915 1.00 84.50 85 PHE A O 1
ATOM 658 N N . MET A 1 86 ? 11.016 4.073 -5.068 1.00 81.25 86 MET A N 1
ATOM 659 C CA . MET A 1 86 ? 11.841 5.068 -4.379 1.00 81.25 86 MET A CA 1
ATOM 660 C C . MET A 1 86 ? 11.895 6.418 -5.105 1.00 81.25 86 MET A C 1
ATOM 662 O O . MET A 1 86 ? 12.090 7.445 -4.453 1.00 81.25 86 MET A O 1
ATOM 666 N N . SER A 1 87 ? 11.723 6.405 -6.428 1.00 83.75 87 SER A N 1
ATOM 667 C CA . SER A 1 87 ? 11.688 7.590 -7.293 1.00 83.75 87 SER A CA 1
ATOM 668 C C . SER A 1 87 ? 10.261 8.046 -7.619 1.00 83.75 87 SER A C 1
ATOM 670 O O . SER A 1 87 ? 10.079 8.986 -8.392 1.00 83.75 87 SER A O 1
ATOM 672 N N . TRP A 1 88 ? 9.245 7.387 -7.055 1.00 84.56 88 TRP A N 1
ATOM 673 C CA . TRP A 1 88 ? 7.847 7.682 -7.335 1.00 84.56 88 TRP A CA 1
ATOM 674 C C . TRP A 1 88 ? 7.479 9.061 -6.766 1.00 84.56 88 TRP A C 1
ATOM 676 O O . TRP A 1 88 ? 7.679 9.288 -5.566 1.00 84.56 88 TRP A O 1
ATOM 686 N N . PRO A 1 89 ? 6.916 9.988 -7.571 1.00 82.50 89 PRO A N 1
ATOM 687 C CA . PRO A 1 89 ? 6.662 11.366 -7.134 1.00 82.50 89 PRO A CA 1
ATOM 688 C C . PRO A 1 89 ? 5.778 11.476 -5.888 1.00 82.50 89 PRO A C 1
ATOM 690 O O . PRO A 1 89 ? 5.868 12.444 -5.132 1.00 82.50 89 PRO A O 1
ATOM 693 N N . PHE A 1 90 ? 4.927 10.476 -5.665 1.00 80.44 90 PHE A N 1
ATOM 694 C CA . PHE A 1 90 ? 3.957 10.462 -4.581 1.00 80.44 90 PHE A CA 1
ATOM 695 C C . PHE A 1 90 ? 4.509 9.910 -3.259 1.00 80.44 90 PHE A C 1
ATOM 697 O O . PHE A 1 90 ? 3.939 10.210 -2.213 1.00 80.44 90 PHE A O 1
ATOM 704 N N . LEU A 1 91 ? 5.647 9.198 -3.266 1.00 70.25 91 LEU A N 1
ATOM 705 C CA . LEU A 1 91 ? 6.231 8.592 -2.059 1.00 70.25 91 LEU A CA 1
ATOM 706 C C . LEU A 1 91 ? 6.570 9.632 -0.978 1.00 70.25 91 LEU A C 1
ATOM 708 O O . LEU A 1 91 ? 6.332 9.403 0.205 1.00 70.25 91 LEU A O 1
ATOM 712 N N . TYR A 1 92 ? 7.113 10.781 -1.381 1.00 62.56 92 TYR A N 1
ATOM 713 C CA . TYR A 1 92 ? 7.453 11.883 -0.471 1.00 62.56 92 TYR A CA 1
ATOM 714 C C . TYR A 1 92 ? 6.459 13.037 -0.547 1.00 62.56 92 TYR A C 1
ATOM 716 O O . TYR A 1 92 ? 6.709 14.101 0.027 1.00 62.56 92 TYR A O 1
ATOM 724 N N . ARG A 1 93 ? 5.349 12.866 -1.275 1.00 60.88 93 ARG A N 1
ATOM 725 C CA . ARG A 1 93 ? 4.368 13.934 -1.398 1.00 60.88 93 ARG A CA 1
ATOM 726 C C . ARG A 1 93 ? 3.742 14.167 -0.020 1.00 60.88 93 ARG A C 1
ATOM 728 O O . ARG A 1 93 ? 3.261 13.212 0.591 1.00 60.88 93 ARG A O 1
ATOM 735 N N . PRO A 1 94 ? 3.715 15.416 0.478 1.00 50.38 94 PRO A N 1
ATOM 736 C CA . PRO A 1 94 ? 2.867 15.767 1.604 1.00 50.38 94 PRO A CA 1
ATOM 737 C C . PRO A 1 94 ? 1.440 15.451 1.180 1.00 50.38 94 PRO A C 1
ATOM 739 O O . PRO A 1 94 ? 0.927 16.044 0.225 1.00 50.38 94 PRO A O 1
ATOM 742 N N . VAL A 1 95 ? 0.826 14.458 1.809 1.00 47.66 95 VAL A N 1
ATOM 743 C CA . VAL A 1 95 ? -0.508 14.050 1.420 1.00 47.66 95 VAL A CA 1
ATOM 744 C C . VAL A 1 95 ? -1.510 15.007 2.051 1.00 47.66 95 VAL A C 1
ATOM 746 O O . VAL A 1 95 ? -1.974 14.821 3.179 1.00 47.66 95 VAL A O 1
ATOM 749 N N . GLY A 1 96 ? -1.767 16.100 1.330 1.00 42.75 96 GLY A N 1
ATOM 750 C CA . GLY A 1 96 ? -2.555 17.217 1.835 1.00 42.75 96 GLY A CA 1
ATOM 751 C C . GLY A 1 96 ? -1.981 17.786 3.137 1.00 42.75 96 GLY A C 1
ATOM 752 O O . GLY A 1 96 ? -0.882 17.450 3.577 1.00 42.75 96 GLY A O 1
ATOM 753 N N . GLN A 1 97 ? -2.733 18.662 3.796 1.00 43.19 97 GLN A N 1
ATOM 754 C CA . GLN A 1 97 ? -2.334 19.229 5.089 1.00 43.19 97 GLN A CA 1
ATOM 755 C C . GLN A 1 97 ? -2.332 18.196 6.239 1.00 43.19 97 GLN A C 1
ATOM 757 O O . GLN A 1 97 ? -1.995 18.562 7.361 1.00 43.19 97 GLN A O 1
ATOM 762 N N . HIS A 1 98 ? -2.652 16.920 5.979 1.00 45.06 98 HIS A N 1
ATOM 763 C CA . HIS A 1 98 ? -3.096 15.979 7.009 1.00 45.06 98 HIS A CA 1
ATOM 764 C C . HIS A 1 98 ? -2.201 14.757 7.220 1.00 45.06 98 HIS A C 1
ATOM 766 O O . HIS A 1 98 ? -2.281 14.181 8.299 1.00 45.06 98 HIS A O 1
ATOM 772 N N . ALA A 1 99 ? -1.347 14.350 6.269 1.00 47.47 99 ALA A N 1
ATOM 773 C CA . ALA A 1 99 ? -0.464 13.202 6.488 1.00 47.47 99 ALA A CA 1
ATOM 774 C C . ALA A 1 99 ? 0.833 13.221 5.659 1.00 47.47 99 ALA A C 1
ATOM 776 O O . ALA A 1 99 ? 0.934 13.867 4.617 1.00 47.47 99 ALA A O 1
ATOM 777 N N . SER A 1 100 ? 1.869 12.507 6.103 1.00 50.44 100 SER A N 1
ATOM 778 C CA . SER A 1 100 ? 3.070 12.253 5.290 1.00 50.44 100 SER A CA 1
ATOM 779 C C . SER A 1 100 ? 3.644 10.867 5.570 1.00 50.44 100 SER A C 1
ATOM 781 O O . SER A 1 100 ? 3.713 10.441 6.729 1.00 50.44 100 SER A O 1
ATOM 783 N N . ILE A 1 101 ? 4.074 10.178 4.511 1.00 56.78 101 ILE A N 1
ATOM 784 C CA . ILE A 1 101 ? 4.753 8.882 4.602 1.00 56.78 101 ILE A CA 1
ATOM 785 C C . ILE A 1 101 ? 6.207 9.135 5.014 1.00 56.78 101 ILE A C 1
ATOM 787 O O . ILE A 1 101 ? 6.958 9.828 4.331 1.00 56.78 101 ILE A O 1
ATOM 791 N N . HIS A 1 102 ? 6.604 8.586 6.156 1.00 54.31 102 HIS A N 1
ATOM 792 C CA . HIS A 1 102 ? 7.944 8.711 6.714 1.00 54.31 102 HIS A CA 1
ATOM 793 C C . HIS A 1 102 ? 8.601 7.344 6.819 1.00 54.31 102 HIS A C 1
ATOM 795 O O . HIS A 1 102 ? 7.942 6.342 7.069 1.00 54.31 102 HIS A O 1
ATOM 801 N N . ARG A 1 103 ? 9.927 7.306 6.698 1.00 53.72 103 ARG A N 1
ATOM 802 C CA . ARG A 1 103 ? 10.709 6.091 6.935 1.00 53.72 103 ARG A CA 1
ATOM 803 C C . ARG A 1 103 ? 11.082 6.000 8.408 1.00 53.72 103 ARG A C 1
ATOM 805 O O . ARG A 1 103 ? 11.755 6.895 8.917 1.00 53.72 103 ARG A O 1
ATOM 812 N N . GLN A 1 104 ? 10.713 4.908 9.071 1.00 44.00 104 GLN A N 1
ATOM 813 C CA . GLN A 1 104 ? 11.208 4.586 10.406 1.00 44.00 104 GLN A CA 1
ATOM 814 C C . GLN A 1 104 ? 12.076 3.330 10.350 1.00 44.00 104 GLN A C 1
ATOM 816 O O . GLN A 1 104 ? 11.682 2.306 9.799 1.00 44.00 104 GLN A O 1
ATOM 821 N N . LYS A 1 105 ? 13.278 3.406 10.930 1.00 45.00 105 LYS A N 1
ATOM 822 C CA . LYS A 1 105 ? 14.123 2.228 11.150 1.00 45.00 105 LYS A CA 1
ATOM 823 C C . LYS A 1 105 ? 13.638 1.509 12.403 1.00 45.00 105 LYS A C 1
ATOM 825 O O . LYS A 1 105 ? 13.812 2.028 13.504 1.00 45.00 105 LYS A O 1
ATOM 830 N N . ILE A 1 106 ? 13.067 0.325 12.235 1.00 50.75 106 ILE A N 1
ATOM 831 C CA . ILE A 1 106 ? 12.684 -0.569 13.327 1.00 50.75 106 ILE A CA 1
ATOM 832 C C . ILE A 1 106 ? 13.770 -1.639 13.447 1.00 50.75 106 ILE A C 1
ATOM 834 O O . ILE A 1 106 ? 14.110 -2.311 12.472 1.00 50.75 106 ILE A O 1
ATOM 838 N N . LYS A 1 107 ? 14.353 -1.780 14.641 1.00 39.75 107 LYS A N 1
ATOM 839 C CA . LYS A 1 107 ? 15.316 -2.844 14.947 1.00 39.75 107 LYS A CA 1
ATOM 840 C C . LYS A 1 107 ? 14.597 -3.974 15.674 1.00 39.75 107 LYS A C 1
ATOM 842 O O . LYS A 1 107 ? 14.172 -3.769 16.803 1.00 39.75 107 LYS A O 1
ATOM 847 N N . ASN A 1 108 ? 14.532 -5.152 15.057 1.00 39.66 108 ASN A N 1
ATOM 848 C CA . ASN A 1 108 ? 14.059 -6.385 15.692 1.00 39.66 108 ASN A CA 1
ATOM 849 C C . ASN A 1 108 ? 15.106 -7.488 15.502 1.00 39.66 108 ASN A C 1
ATOM 851 O O . ASN A 1 108 ? 15.511 -7.766 14.376 1.00 39.66 108 ASN A O 1
ATOM 855 N N . ASN A 1 109 ? 15.557 -8.104 16.601 1.00 41.41 109 ASN A N 1
ATOM 856 C CA . ASN A 1 109 ? 16.525 -9.215 16.609 1.00 41.41 109 ASN A CA 1
ATOM 857 C C . ASN A 1 109 ? 17.766 -8.999 15.718 1.00 41.41 109 ASN A C 1
ATOM 859 O O . ASN A 1 109 ? 18.188 -9.886 14.985 1.00 41.41 109 ASN A O 1
ATOM 863 N N . GLY A 1 110 ? 18.350 -7.798 15.756 1.00 46.44 110 GLY A N 1
ATOM 864 C CA . GLY A 1 110 ? 19.552 -7.464 14.978 1.00 46.44 110 GLY A CA 1
ATOM 865 C C . GLY A 1 110 ? 19.299 -7.120 13.505 1.00 46.44 110 GLY A C 1
ATOM 866 O O . GLY A 1 110 ? 20.195 -6.586 12.854 1.00 46.44 110 GLY A O 1
ATOM 867 N N . VAL A 1 111 ? 18.081 -7.319 12.995 1.00 38.12 111 VAL A N 1
ATOM 868 C CA . VAL A 1 111 ? 17.669 -6.892 11.653 1.00 38.12 111 VAL A CA 1
ATOM 869 C C . VAL A 1 111 ? 17.080 -5.485 11.733 1.00 38.12 111 VAL A C 1
ATOM 871 O O . VAL A 1 111 ? 16.181 -5.210 12.530 1.00 38.12 111 VAL A O 1
ATOM 874 N N . THR A 1 112 ? 17.603 -4.567 10.917 1.00 42.06 112 THR A N 1
ATOM 875 C CA . THR A 1 112 ? 17.024 -3.227 10.755 1.00 42.06 112 THR A CA 1
ATOM 876 C C . THR A 1 112 ? 16.080 -3.259 9.562 1.00 42.06 112 THR A C 1
ATOM 878 O O . THR A 1 112 ? 16.550 -3.315 8.430 1.00 42.06 112 THR A O 1
ATOM 881 N N . LYS A 1 113 ? 14.769 -3.210 9.807 1.00 47.91 113 LYS A N 1
ATOM 882 C CA . LYS A 1 113 ? 13.771 -2.987 8.756 1.00 47.91 113 LYS A CA 1
ATOM 883 C C . LYS A 1 113 ? 13.486 -1.495 8.654 1.00 47.91 113 LYS A C 1
ATOM 885 O O . LYS A 1 113 ? 13.360 -0.816 9.675 1.00 47.91 113 LYS A O 1
ATOM 890 N N . VAL A 1 114 ? 13.421 -0.970 7.436 1.00 49.16 114 VAL A N 1
ATOM 891 C CA . VAL A 1 114 ? 12.923 0.386 7.208 1.00 49.16 114 VAL A CA 1
ATOM 892 C C . VAL A 1 114 ? 11.463 0.240 6.813 1.00 49.16 114 VAL A C 1
ATOM 894 O O . VAL A 1 114 ? 11.156 -0.319 5.769 1.00 49.16 114 VAL A O 1
ATOM 897 N N . THR A 1 115 ? 10.557 0.708 7.660 1.00 52.25 115 THR A N 1
ATOM 898 C CA . THR A 1 115 ? 9.117 0.591 7.422 1.00 52.25 115 THR A CA 1
ATOM 899 C C . THR A 1 115 ? 8.556 1.984 7.164 1.00 52.25 115 THR A C 1
ATOM 901 O O . THR A 1 115 ? 8.883 2.917 7.913 1.00 52.25 115 THR A O 1
ATOM 904 N N . PRO A 1 116 ? 7.752 2.175 6.106 1.00 52.69 116 PRO A N 1
ATOM 905 C CA . PRO A 1 116 ? 7.043 3.423 5.931 1.00 52.69 116 PRO A CA 1
ATOM 906 C C . PRO A 1 116 ? 5.904 3.480 6.953 1.00 52.69 116 PRO A C 1
ATOM 908 O O . PRO A 1 116 ? 5.129 2.537 7.090 1.00 52.69 116 PRO A O 1
ATOM 911 N N . PHE A 1 117 ? 5.802 4.587 7.679 1.00 53.75 117 PHE A N 1
ATOM 912 C CA . PHE A 1 117 ? 4.660 4.874 8.536 1.00 53.75 117 PHE A CA 1
ATOM 913 C C . PHE A 1 117 ? 4.036 6.195 8.113 1.00 53.75 117 PHE A C 1
ATOM 915 O O . PHE A 1 117 ? 4.720 7.114 7.654 1.00 53.75 117 PHE A O 1
ATOM 922 N N . ILE A 1 118 ? 2.725 6.292 8.271 1.00 56.09 118 ILE A N 1
ATOM 923 C CA . ILE A 1 118 ? 1.994 7.508 7.952 1.00 56.09 118 ILE A CA 1
ATOM 924 C C . ILE A 1 118 ? 1.855 8.304 9.235 1.00 56.09 118 ILE A C 1
ATOM 926 O O . ILE A 1 118 ? 1.212 7.865 10.187 1.00 56.09 118 ILE A O 1
ATOM 930 N N . LYS A 1 119 ? 2.476 9.483 9.263 1.00 51.97 119 LYS A N 1
ATOM 931 C CA . LYS A 1 119 ? 2.252 10.442 10.338 1.00 51.97 119 LYS A CA 1
ATOM 932 C C . LYS A 1 119 ? 1.100 11.341 9.930 1.00 51.97 119 LYS A C 1
ATOM 934 O O . LYS A 1 119 ? 1.253 12.094 8.968 1.00 51.97 119 LYS A O 1
ATOM 939 N N . TYR A 1 120 ? -0.010 11.272 10.655 1.00 52.41 120 TYR A N 1
ATOM 940 C CA . TYR A 1 120 ? -1.045 12.295 10.570 1.00 52.41 120 TYR A CA 1
ATOM 941 C C . TYR A 1 120 ? -0.549 13.572 11.265 1.00 52.41 120 TYR A C 1
ATOM 943 O O . TYR A 1 120 ? 0.153 13.490 12.275 1.00 52.41 120 TYR A O 1
ATOM 951 N N . LYS A 1 121 ? -0.844 14.743 10.697 1.00 46.75 121 LYS A N 1
ATOM 952 C CA . LYS A 1 121 ? -0.734 16.011 11.427 1.00 46.75 121 LYS A CA 1
ATOM 953 C C . LYS A 1 121 ? -1.995 16.171 12.276 1.00 46.75 121 LYS A C 1
ATOM 955 O O . LYS A 1 121 ? -3.081 15.891 11.767 1.00 46.75 121 LYS A O 1
ATOM 960 N N . ASP A 1 122 ? -1.802 16.565 13.532 1.00 49.88 122 ASP A N 1
ATOM 961 C CA . ASP A 1 122 ? -2.876 16.946 14.458 1.00 49.88 122 ASP A CA 1
ATOM 962 C C . ASP A 1 122 ? -3.722 18.099 13.894 1.00 49.88 122 ASP A C 1
ATOM 964 O O . ASP A 1 122 ? -3.133 18.995 13.236 1.00 49.88 122 ASP A O 1
#

Foldseek 3Di:
DDPDFQKDFAQVWWFKDFPACVPLLNPPPDDTDTFGIWGADDDDPQKDQGIDIPNGGQWIWHDDDPDIFIAGTFACDPDGCDPCNVPRPSQQDQSPPFWGWDWDFDDDPNDTGTGTTIDTDD

Sequence (122 aa):
MLDGDDRVEKPEGICAEAVSPEHPVVNGFSDYPVFLGYNQAVARDDADVVLTINNDPLLVFGEYQQGKTACFMSDCSPHWGTQQFMSWPFLYRPVGQHASIHRQKIKNNGVTKVTPFIKYKD

Radius of gyration: 14.01 Å; chains: 1; bounding box: 33×39×33 Å

Organism: Salmonella enterica I (NCBI:txid59201)

=== Feature glossary ===
Reading guide. The protein is described through the following features:

Foldseek 3Di. A 3Di character summarizes, for each residue, the relative orientation of the Cα frame of its nearest spatial neighbor. Because it encodes fold topology ra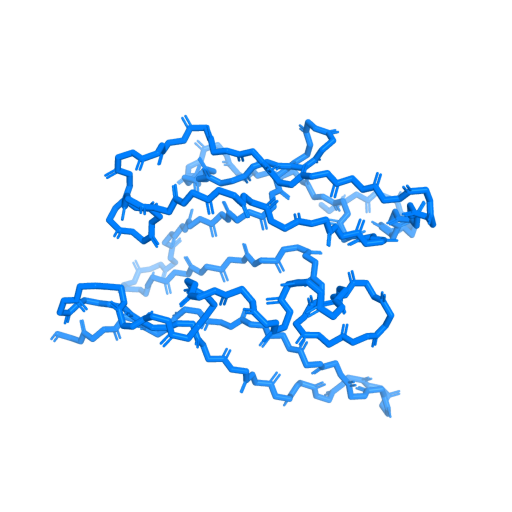ther than chemistry, 3Di alignments detect remote structural similarity that sequence alignment misses.

Contact-map, Ramachandran, and PAE plots. Plot images: a contact map (which residues are close in 3D, as an N×N binary image), a Ramachandran scatter (backbone torsion angles, revealing secondary-structure composition at a glance), and — for AlphaFold structures — a PAE heatmap (pairwise prediction confidence).

Radius of gyration, Cα contacts, bounding box. Radius of gyration (Rg) is the root-mean-square distance of Cα atoms from their centroid — a single number for overall size and compactness. A globular domain of N residues has Rg ≈ 2.2·N^0.38 Å; an extended or disordered chain has a much larger Rg. The Cα contact count is the number of residue pairs whose Cα atoms are within 8 Å and are more than four positions apart in sequence — a standard proxy for tertiary packing density. The bounding box is the smallest axis-aligned box enclosing all Cα atoms.

Secondary structure (8-state, DSSP). Eight-state secondary structure (DSSP): H is the canonical α-helix, G the tighter 3₁₀-helix, I the wider π-helix; E/B are β-structure, T and S are turns and bends, and '-' is everything else. DSSP derives these from the pattern of main-chain N–H···O=C hydrogen bonds, not from the sequence.

B-factor. B-factor (Debye–Waller factor) reflects atomic displacement in the crystal lattice. It is an experimental observable (units Å²), not a prediction; low values mean the atom is pinned down, high values mean it moves or is heterogeneous across the crystal.

pLDDT. pLDDT is the predicted lDDT-Cα score: AlphaFold's confidence that the local environment of each residue (all inter-atomic distances within 15 Å) is correctly placed. It is a per-residue number between 0 and 100, with higher meaning more reliable.

Nearest PDB structures. Nearest PDB neighbors are the top structural matches found by Foldseek when searching this structure against the entire Protein Data Bank. Each hit reports a TM-score (0 to 1; >0.5 almost always implies the same fold) and an E-value. These are *structural* homologs — they may share no detectable sequence similarity.

Solvent-accessible surface area. Accessible surface area quantifies burial. A residue with SASA near zero is packed into the hydrophobic core; one with SASA >100 Å² sits on the surface. Computed here via the Shrake–Rupley numerical algorithm with a 1.4 Å probe.

Rendered structure images. Structure images are PyMOL renders from six orthogonal camera directions. Cartoon representation draws helices as coils and strands as arrows; sticks shows the backbone as bonds; surface shows the solvent-excluded envelope. Rainbow coloring maps sequence position to hue (blue→red, N→C); chain coloring assigns a distinct color per polypeptide.

Backbone torsions (φ/ψ). φ (phi) and ψ (psi) are the two rotatable backbone dihedrals per residue: φ is the C(i-1)–N–Cα–C torsion, ψ is the N–Cα–C–N(i+1) torsion, both in degrees on (−180°, 180°]. α-helical residues cluster near (−60°, −45°); β-strand residues near (−120°, +130°). A Ramachandran plot is simply a scatter of (φ, ψ) for every residue.

Predicted aligned error. Predicted Aligned Error (PAE) is an AlphaFold confidence matrix: entry (i, j) is the expected error in the position of residue j, in ångströms, when the prediction is superimposed on the true structure at residue i. Low PAE within a block of residues means that block is internally rigid and well-predicted; high PAE between two blocks means their relative placement is uncertain even if each block individually is confident.

mmCIF coordinates. Structure coordinates are given as an mmCIF _atom_site loop: one row per atom with element, residue name, chain id, sequence number, and x/y/z position in Å. Only the four main-chain atoms per residue are included here; side chains are omitted to keep the record compact.

InterPro / GO / CATH / organism. Database cross-references. InterPro integrates a dozen domain/family signature databases into unified entries with residue-range hits. GO terms attach function/process/location labels with evidence codes. CATH codes position the fold in a four-level structural taxonomy. Organism is the NCBI-taxonomy species name.

Secondary structure (3-state, P-SEA). SS3 is a coarse helix/strand/coil call (letters a/b/c) made by the P-SEA algorithm from inter-Cα distances and dihedrals. It is less detailed than DSSP but needs only Cα positions.

Sequence. Sequence gives the chain of amino acids in standard one-letter code (A=alanine, C=cysteine, …, Y=tyrosine), read N→C. It is the only feature that is directly encoded by the gene; all structural features are derived from the folded form of this sequence.